Protein AF-A0A8J4A0F1-F1 (afdb_monomer)

InterPro domains:
  IPR011712 Signal transduction histidine kinase, subgroup 3, dimerisation and phosphoacceptor domain [PF07730] (2-65)
  IPR050482 Sensor Histidine Kinase Two-Component System [PTHR24421] (2-70)

Radius of gyration: 29.58 Å; Cα contacts (8 Å, |Δi|>4): 32; chains: 1; bounding box: 78×31×71 Å

pLDDT: mean 77.5, std 20.28, range [44.38, 98.81]

Structure (mmCIF, N/CA/C/O backbone):
data_AF-A0A8J4A0F1-F1
#
_entry.id   AF-A0A8J4A0F1-F1
#
loop_
_atom_site.group_PDB
_atom_site.id
_atom_site.type_symbol
_atom_site.label_atom_id
_atom_site.label_alt_id
_atom_site.label_comp_id
_atom_site.label_asym_id
_atom_site.label_entity_id
_atom_site.label_seq_id
_atom_site.pdbx_PDB_ins_code
_atom_site.Cartn_x
_atom_site.Cartn_y
_atom_site.Cartn_z
_atom_site.occupancy
_atom_site.B_iso_or_equiv
_atom_site.auth_seq_id
_atom_site.auth_comp_id
_atom_site.auth_asym_id
_atom_site.auth_atom_id
_atom_site.pdbx_PDB_model_num
ATOM 1 N N . MET A 1 1 ? 24.564 -11.610 -16.001 1.00 44.38 1 MET A N 1
ATOM 2 C CA . MET A 1 1 ? 23.197 -11.552 -15.432 1.00 44.38 1 MET A CA 1
ATOM 3 C C . MET A 1 1 ? 23.028 -10.237 -14.675 1.00 44.38 1 MET A C 1
ATOM 5 O O . MET A 1 1 ? 23.383 -10.189 -13.507 1.00 44.38 1 MET A O 1
ATOM 9 N N . ARG A 1 2 ? 22.594 -9.149 -15.331 1.00 53.84 2 ARG A N 1
ATOM 10 C CA . ARG A 1 2 ? 22.452 -7.829 -14.669 1.00 53.84 2 ARG A CA 1
ATOM 11 C C . ARG A 1 2 ? 21.124 -7.110 -14.955 1.00 53.84 2 ARG A C 1
ATOM 13 O O . ARG A 1 2 ? 20.756 -6.244 -14.187 1.00 53.84 2 ARG A O 1
ATOM 20 N N . ILE A 1 3 ? 20.372 -7.523 -15.979 1.00 52.44 3 ILE A N 1
ATOM 21 C CA . ILE A 1 3 ? 19.152 -6.819 -16.425 1.00 52.44 3 ILE A CA 1
ATOM 22 C C . ILE A 1 3 ? 17.879 -7.309 -15.702 1.00 52.44 3 ILE A C 1
ATOM 24 O O . ILE A 1 3 ? 16.931 -6.555 -15.552 1.00 52.44 3 ILE A O 1
ATOM 28 N N . ALA A 1 4 ? 17.851 -8.545 -15.190 1.00 54.94 4 ALA A N 1
ATOM 29 C CA . ALA A 1 4 ? 16.645 -9.117 -14.573 1.00 54.94 4 ALA A CA 1
ATOM 30 C C . ALA A 1 4 ? 16.486 -8.854 -13.059 1.00 54.94 4 ALA A C 1
ATOM 32 O O . ALA A 1 4 ? 15.441 -9.186 -12.511 1.00 54.94 4 ALA A O 1
ATOM 33 N N . ARG A 1 5 ? 17.499 -8.307 -12.365 1.00 65.88 5 ARG A N 1
ATOM 34 C CA . ARG A 1 5 ? 17.472 -8.159 -10.894 1.00 65.88 5 ARG A CA 1
ATOM 35 C C . ARG A 1 5 ? 16.814 -6.857 -10.446 1.00 65.88 5 ARG A C 1
ATOM 37 O O . ARG A 1 5 ? 15.885 -6.897 -9.661 1.00 65.88 5 ARG A O 1
ATOM 44 N N . GLU A 1 6 ? 17.178 -5.752 -11.081 1.00 70.12 6 GLU A N 1
ATOM 45 C CA . GLU A 1 6 ? 16.605 -4.425 -10.835 1.00 70.12 6 GLU A CA 1
ATOM 46 C C . GLU A 1 6 ? 15.066 -4.360 -10.967 1.00 70.12 6 GLU A C 1
ATOM 48 O O . GLU A 1 6 ? 14.417 -3.866 -10.045 1.00 70.12 6 GLU A O 1
ATOM 53 N N . PRO A 1 7 ? 14.435 -4.935 -12.018 1.00 71.00 7 PRO A N 1
ATOM 54 C CA . PRO A 1 7 ? 12.974 -4.968 -12.100 1.00 71.00 7 PRO A CA 1
ATOM 55 C C . PRO A 1 7 ? 12.332 -5.937 -11.097 1.00 71.00 7 PRO A C 1
ATOM 57 O O . PRO A 1 7 ? 11.207 -5.720 -10.656 1.00 71.00 7 PRO A O 1
ATOM 60 N N . HIS A 1 8 ? 13.018 -7.017 -10.719 1.00 79.56 8 HIS A N 1
ATOM 61 C CA . HIS A 1 8 ? 12.488 -7.947 -9.723 1.00 79.56 8 HIS A CA 1
ATOM 62 C C . HIS A 1 8 ? 12.557 -7.352 -8.312 1.00 79.56 8 HIS A C 1
ATOM 64 O O . HIS A 1 8 ? 11.658 -7.585 -7.508 1.00 79.56 8 HIS A O 1
ATOM 70 N N . ASP A 1 9 ? 13.586 -6.553 -8.029 1.00 88.12 9 ASP A N 1
ATOM 71 C CA . ASP A 1 9 ? 13.797 -5.916 -6.733 1.00 88.12 9 ASP A CA 1
ATOM 72 C C . ASP A 1 9 ? 12.696 -4.881 -6.439 1.00 88.12 9 ASP A C 1
ATOM 74 O O . ASP A 1 9 ? 12.153 -4.871 -5.332 1.00 88.12 9 AS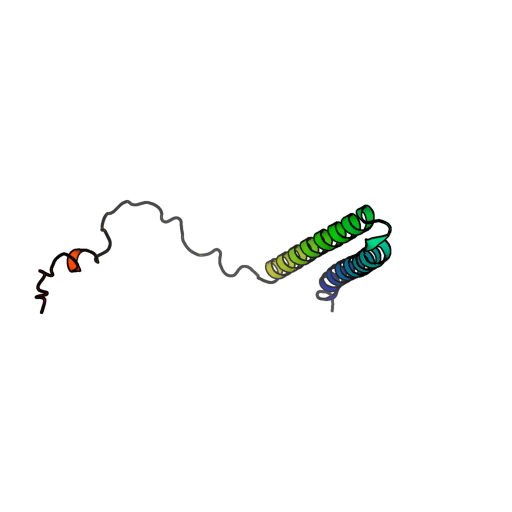P A O 1
ATOM 78 N N . VAL A 1 10 ? 12.281 -4.079 -7.433 1.00 86.56 10 VAL A N 1
ATOM 79 C CA . VAL A 1 10 ? 11.173 -3.115 -7.262 1.00 86.56 10 VAL A CA 1
ATOM 80 C C . VAL A 1 10 ? 9.821 -3.811 -7.0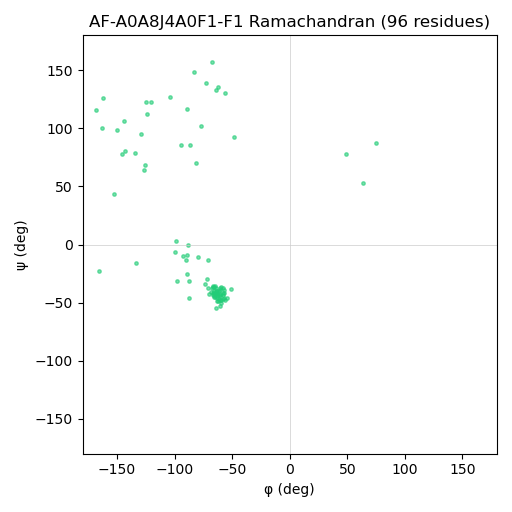80 1.00 86.56 10 VAL A C 1
ATOM 82 O O . VAL A 1 10 ? 9.045 -3.446 -6.198 1.00 86.56 10 VAL A O 1
ATOM 85 N N . VAL A 1 11 ? 9.553 -4.886 -7.828 1.00 89.31 11 VAL A N 1
ATOM 86 C CA . VAL A 1 11 ? 8.317 -5.665 -7.656 1.00 89.31 11 VAL A CA 1
ATOM 87 C C . VAL A 1 11 ? 8.291 -6.350 -6.288 1.00 89.31 11 VAL A C 1
ATOM 89 O O . VAL A 1 11 ? 7.281 -6.287 -5.587 1.00 89.31 11 VAL A O 1
ATOM 92 N N . ALA A 1 12 ? 9.397 -6.972 -5.872 1.00 92.06 12 ALA A N 1
ATOM 93 C CA . ALA A 1 12 ? 9.510 -7.609 -4.563 1.00 92.06 12 ALA A CA 1
ATOM 94 C C . ALA A 1 12 ? 9.323 -6.599 -3.421 1.00 92.06 12 ALA A C 1
ATOM 96 O O . ALA 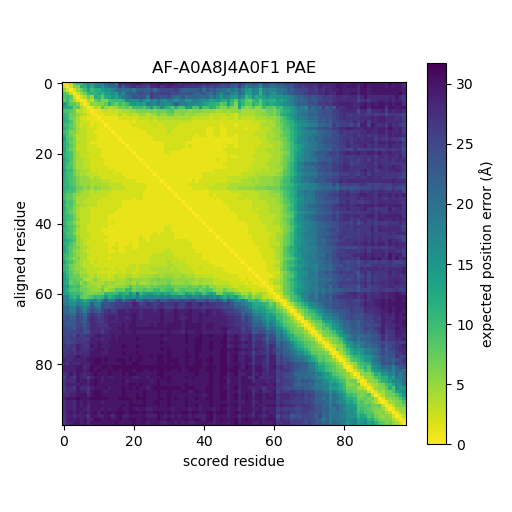A 1 12 ? 8.686 -6.916 -2.413 1.00 92.06 12 ALA A O 1
ATOM 97 N N . HIS A 1 13 ? 9.825 -5.375 -3.596 1.00 93.75 13 HIS A N 1
ATOM 98 C CA . HIS A 1 13 ? 9.614 -4.285 -2.654 1.00 93.75 13 HIS A CA 1
ATOM 99 C C . HIS A 1 13 ? 8.125 -3.950 -2.492 1.00 93.75 13 HIS A C 1
ATOM 101 O O . HIS A 1 13 ? 7.609 -4.009 -1.373 1.00 93.75 13 HIS A O 1
ATOM 107 N N . HIS A 1 14 ? 7.413 -3.697 -3.597 1.00 95.50 14 HIS A N 1
ATOM 108 C CA . HIS A 1 14 ? 5.971 -3.418 -3.573 1.00 95.50 14 HIS A CA 1
ATOM 109 C C . HIS A 1 14 ? 5.172 -4.565 -2.946 1.00 95.50 14 HIS A C 1
ATOM 111 O O . HIS A 1 14 ? 4.290 -4.330 -2.120 1.00 95.50 14 HIS A O 1
ATOM 117 N N . MET A 1 15 ? 5.513 -5.819 -3.265 1.00 96.38 15 MET A N 1
ATOM 118 C CA . MET A 1 15 ? 4.852 -6.992 -2.678 1.00 96.38 15 MET A CA 1
ATOM 119 C C . MET A 1 15 ? 5.071 -7.097 -1.164 1.00 96.38 15 MET A C 1
ATOM 121 O O . MET A 1 15 ? 4.151 -7.473 -0.434 1.00 96.38 15 MET A O 1
ATOM 125 N N . SER A 1 16 ? 6.261 -6.739 -0.676 1.00 97.62 16 SER A N 1
ATOM 126 C CA . SER A 1 16 ? 6.555 -6.696 0.760 1.00 97.62 16 SER 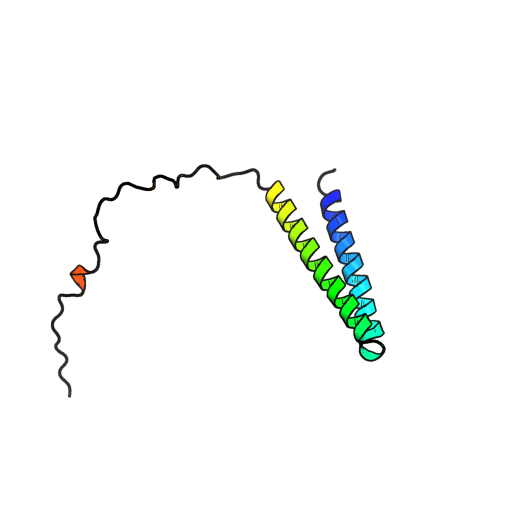A CA 1
ATOM 127 C C . SER A 1 16 ? 5.685 -5.659 1.474 1.00 97.62 16 SER A C 1
ATOM 129 O O . SER A 1 16 ? 5.022 -5.985 2.462 1.00 97.62 16 SER A O 1
ATOM 131 N N . VAL A 1 17 ? 5.606 -4.436 0.931 1.00 97.94 17 VAL A N 1
ATOM 132 C CA . VAL A 1 17 ? 4.758 -3.362 1.478 1.00 97.94 17 VAL A CA 1
ATOM 133 C C . VAL A 1 17 ? 3.289 -3.782 1.488 1.00 97.94 17 VAL A C 1
ATOM 135 O O . VAL A 1 17 ? 2.633 -3.669 2.523 1.00 97.94 17 VAL A O 1
ATOM 138 N N . ILE A 1 18 ? 2.786 -4.332 0.379 1.00 98.50 18 ILE A N 1
ATOM 139 C CA . ILE A 1 18 ? 1.400 -4.807 0.271 1.00 98.50 18 ILE A CA 1
ATOM 140 C C . ILE A 1 18 ? 1.099 -5.874 1.326 1.00 98.50 18 ILE A C 1
ATOM 142 O O . ILE A 1 18 ? 0.086 -5.777 2.013 1.00 98.50 18 ILE A O 1
ATOM 146 N N . SER A 1 19 ? 1.981 -6.864 1.493 1.00 98.50 19 SER A N 1
ATOM 147 C CA . SER A 1 19 ? 1.793 -7.939 2.472 1.00 98.50 19 SER A CA 1
ATOM 148 C C . SER A 1 19 ? 1.753 -7.405 3.906 1.00 98.50 19 SER A C 1
ATOM 150 O O . SER A 1 19 ? 0.833 -7.717 4.664 1.00 98.50 19 SER A O 1
ATOM 152 N N . VAL A 1 20 ? 2.708 -6.551 4.286 1.00 98.56 20 VAL A N 1
ATOM 153 C CA . VAL A 1 20 ? 2.762 -5.969 5.636 1.00 98.56 20 VAL A CA 1
ATOM 154 C C . VAL A 1 20 ? 1.519 -5.127 5.924 1.00 98.56 20 VAL A C 1
ATOM 156 O O . VAL A 1 20 ? 0.899 -5.290 6.975 1.00 98.56 20 VAL A O 1
ATOM 159 N N . GLN A 1 21 ? 1.120 -4.265 4.988 1.00 98.62 21 GLN A N 1
ATOM 160 C CA . GLN A 1 21 ? -0.023 -3.371 5.174 1.00 98.62 21 GLN A CA 1
ATOM 161 C C . GLN A 1 21 ? -1.359 -4.120 5.159 1.00 98.62 21 GLN A C 1
ATOM 163 O O . GLN A 1 21 ? -2.233 -3.817 5.966 1.00 98.62 21 GLN A O 1
ATOM 168 N N . ALA A 1 22 ? -1.516 -5.145 4.317 1.00 98.75 22 ALA A N 1
ATOM 169 C CA . ALA A 1 22 ? -2.710 -5.988 4.323 1.00 98.75 22 ALA A CA 1
ATOM 170 C C . ALA A 1 22 ? -2.868 -6.741 5.655 1.00 98.75 22 ALA A C 1
ATOM 172 O O . ALA A 1 22 ? -3.962 -6.770 6.221 1.00 98.75 22 ALA A O 1
ATOM 173 N N . ASN A 1 23 ? -1.770 -7.284 6.194 1.00 98.62 23 ASN A N 1
ATOM 174 C CA . ASN A 1 23 ? -1.774 -7.939 7.503 1.00 98.62 23 ASN A CA 1
ATOM 175 C C . ASN A 1 23 ? -2.105 -6.953 8.632 1.00 98.62 23 ASN A C 1
ATOM 177 O O . ASN A 1 23 ? -2.902 -7.281 9.510 1.00 98.62 23 ASN A O 1
ATOM 181 N N . LEU A 1 24 ? -1.547 -5.737 8.593 1.00 98.56 24 LEU A N 1
ATOM 182 C CA . LEU A 1 24 ? -1.899 -4.675 9.538 1.00 98.56 24 LEU A CA 1
ATOM 183 C C . LEU A 1 24 ? -3.393 -4.340 9.460 1.00 98.56 24 LEU A C 1
ATOM 185 O O . LEU A 1 24 ? -4.069 -4.348 10.486 1.00 98.56 24 LEU A O 1
ATOM 189 N N . ALA A 1 25 ? -3.917 -4.100 8.256 1.00 98.62 25 ALA A N 1
ATOM 190 C CA . ALA A 1 25 ? -5.324 -3.778 8.044 1.00 98.62 25 ALA A CA 1
ATOM 191 C C . ALA A 1 25 ? -6.248 -4.871 8.590 1.00 98.62 25 ALA A C 1
ATOM 193 O O . ALA A 1 25 ? -7.242 -4.557 9.239 1.00 98.62 25 ALA A O 1
ATOM 194 N N . GLN A 1 26 ? -5.901 -6.144 8.372 1.00 98.56 26 GLN A N 1
ATOM 195 C CA . GLN A 1 26 ? -6.644 -7.281 8.908 1.00 98.56 26 GLN A CA 1
ATOM 196 C C . GLN A 1 26 ? -6.574 -7.343 10.439 1.00 98.56 26 GLN A C 1
ATOM 198 O O . GLN A 1 26 ? -7.592 -7.597 11.082 1.00 98.56 26 GLN A O 1
ATOM 203 N N . TYR A 1 27 ? -5.399 -7.092 11.022 1.00 98.56 27 TYR A N 1
ATOM 204 C CA . TYR A 1 27 ? -5.190 -7.120 12.470 1.00 98.56 27 TYR A CA 1
ATOM 205 C C . TYR A 1 27 ? -6.011 -6.050 13.198 1.00 98.56 27 TYR A C 1
ATOM 207 O O . TYR A 1 27 ? -6.606 -6.337 14.234 1.00 98.56 27 TYR A O 1
ATOM 215 N N . VAL A 1 28 ? -6.085 -4.835 12.645 1.00 98.56 28 VAL A N 1
ATOM 216 C CA . VAL A 1 28 ? -6.781 -3.708 13.288 1.00 98.56 28 VAL A CA 1
ATOM 217 C C . VAL A 1 28 ? -8.200 -3.460 12.771 1.00 98.56 28 VAL A C 1
ATOM 219 O O . VAL A 1 28 ? -8.845 -2.513 13.214 1.00 98.56 28 VAL A O 1
ATOM 222 N N . PHE A 1 29 ? -8.711 -4.295 11.861 1.00 98.38 29 PHE A N 1
ATOM 223 C CA . PHE A 1 29 ? -9.943 -4.032 11.104 1.00 98.38 29 PHE A CA 1
ATOM 224 C C . PHE A 1 29 ? -11.149 -3.634 11.972 1.00 98.38 29 PHE A C 1
ATOM 226 O O . PHE A 1 29 ? -11.937 -2.770 11.589 1.00 98.38 29 PHE A O 1
ATOM 233 N N . THR A 1 30 ? -11.298 -4.257 13.143 1.00 98.25 30 THR A N 1
ATOM 234 C CA . THR A 1 30 ? -12.412 -4.009 14.071 1.00 98.25 30 THR A CA 1
ATOM 235 C C . THR A 1 30 ? -12.060 -3.044 15.199 1.00 98.25 30 THR A C 1
ATOM 237 O O . THR A 1 30 ? -12.936 -2.329 15.679 1.00 98.25 30 THR A O 1
ATOM 240 N N . THR A 1 31 ? -10.799 -3.023 15.637 1.00 98.62 31 THR 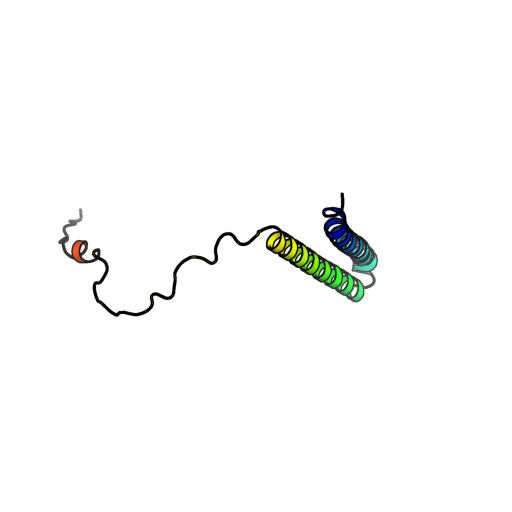A N 1
ATOM 241 C CA . THR A 1 31 ? -10.348 -2.254 16.806 1.00 98.62 31 THR A CA 1
ATOM 242 C C . THR A 1 31 ? -9.954 -0.823 16.461 1.00 98.62 31 THR A C 1
ATOM 244 O O . THR A 1 31 ? -10.116 0.064 17.292 1.00 98.62 31 THR A O 1
ATOM 247 N N . ASP A 1 32 ? -9.447 -0.596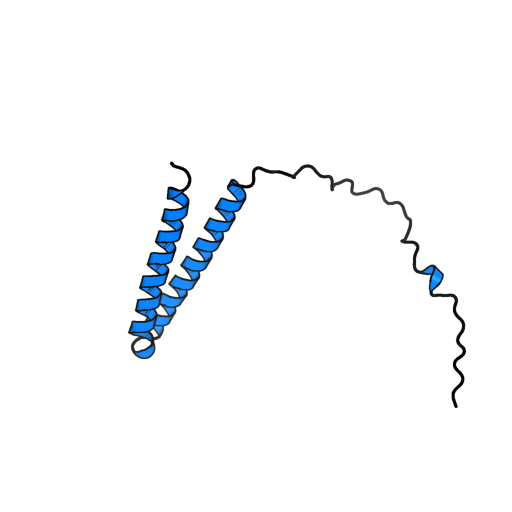 15.248 1.00 98.62 32 ASP A N 1
ATOM 248 C CA . ASP A 1 32 ? -9.058 0.719 14.735 1.00 98.62 32 ASP A CA 1
ATOM 249 C C . ASP A 1 32 ? -9.327 0.815 13.214 1.00 98.62 32 ASP A C 1
ATOM 251 O O . ASP A 1 32 ? -8.417 0.691 12.383 1.00 98.62 32 ASP A O 1
ATOM 255 N N . PRO A 1 33 ? -10.602 1.023 12.820 1.00 98.50 33 PRO A N 1
ATOM 256 C CA . PRO A 1 33 ? -10.994 1.133 11.416 1.00 98.50 33 PRO A CA 1
ATOM 257 C C . PRO A 1 33 ? -10.316 2.275 10.633 1.00 98.50 33 PRO A C 1
ATOM 259 O O . PRO A 1 33 ? -10.028 2.074 9.449 1.00 98.50 33 PRO A O 1
ATOM 262 N N . PRO A 1 34 ? -10.049 3.465 11.217 1.00 98.62 34 PRO A N 1
ATOM 263 C CA . PRO A 1 34 ? -9.252 4.496 10.553 1.00 98.62 34 PRO A CA 1
ATOM 264 C C . PRO A 1 34 ? -7.866 4.002 10.124 1.00 98.62 34 PRO A C 1
ATOM 266 O O . PRO A 1 34 ? -7.497 4.176 8.961 1.00 98.62 34 PRO A O 1
ATOM 269 N N . THR A 1 35 ? -7.133 3.329 11.017 1.00 98.50 35 THR A N 1
ATOM 270 C CA . THR A 1 35 ? -5.817 2.760 10.685 1.00 98.50 35 THR A CA 1
ATOM 271 C C . THR A 1 35 ? -5.932 1.647 9.647 1.00 98.50 35 THR A C 1
ATOM 273 O O . THR A 1 35 ? -5.135 1.603 8.710 1.00 98.50 35 THR A O 1
ATOM 276 N N . ALA A 1 36 ? -6.958 0.792 9.738 1.00 98.75 36 ALA A N 1
ATOM 277 C CA . ALA A 1 36 ? -7.209 -0.235 8.727 1.00 98.75 36 ALA A CA 1
ATOM 278 C C . ALA A 1 36 ? -7.412 0.370 7.328 1.00 98.75 36 ALA A C 1
ATOM 280 O O . ALA A 1 36 ? -6.851 -0.120 6.348 1.00 98.75 36 ALA A O 1
ATOM 281 N N . ARG A 1 37 ? -8.179 1.464 7.231 1.00 98.75 37 ARG A N 1
ATOM 282 C CA . ARG A 1 37 ? -8.402 2.175 5.966 1.00 98.75 37 ARG A CA 1
ATOM 283 C C . ARG A 1 37 ? -7.108 2.783 5.428 1.00 98.75 37 ARG A C 1
ATOM 285 O O . ARG A 1 37 ? -6.808 2.568 4.261 1.00 98.75 37 ARG A O 1
ATOM 292 N N . ALA A 1 38 ? -6.312 3.440 6.271 1.00 98.75 38 ALA A N 1
ATOM 293 C CA . ALA A 1 38 ? -5.026 4.003 5.855 1.00 98.75 38 ALA A CA 1
ATOM 294 C C . ALA A 1 38 ? -4.044 2.926 5.345 1.00 98.75 38 ALA A C 1
ATOM 296 O O . ALA A 1 38 ? -3.347 3.124 4.345 1.00 98.75 38 ALA A O 1
ATOM 297 N N . ALA A 1 39 ? -4.016 1.757 5.990 1.00 98.69 39 ALA A N 1
ATOM 298 C CA . ALA A 1 39 ? -3.217 0.623 5.534 1.00 98.69 39 ALA A CA 1
ATOM 299 C C . ALA A 1 39 ? -3.693 0.107 4.161 1.00 98.69 39 ALA A C 1
ATOM 301 O O . ALA A 1 39 ? -2.876 -0.129 3.271 1.00 98.69 39 ALA A O 1
ATOM 302 N N . LEU A 1 40 ? -5.008 0.007 3.935 1.00 98.75 40 LEU A N 1
ATOM 303 C CA . LEU A 1 40 ? -5.569 -0.369 2.629 1.00 98.75 40 LEU A CA 1
ATOM 304 C C . LEU A 1 40 ? -5.317 0.688 1.541 1.00 98.75 40 LEU A C 1
ATOM 306 O O . LEU A 1 40 ? -5.037 0.325 0.398 1.00 98.75 40 LEU A O 1
ATOM 310 N N . ASP A 1 41 ? -5.352 1.977 1.879 1.00 98.81 41 ASP A N 1
ATOM 311 C CA . ASP A 1 41 ? -4.986 3.056 0.953 1.00 98.81 41 ASP A CA 1
ATOM 312 C C . ASP A 1 41 ? -3.519 2.926 0.517 1.00 98.81 41 ASP A C 1
ATOM 314 O O . ASP A 1 41 ? -3.200 3.071 -0.667 1.00 98.81 41 ASP A O 1
ATOM 318 N N . THR A 1 42 ? -2.640 2.556 1.454 1.00 98.56 42 THR A N 1
ATOM 319 C CA . THR A 1 42 ? -1.226 2.265 1.176 1.00 98.56 42 THR A CA 1
ATOM 320 C C . THR A 1 42 ? -1.070 1.064 0.240 1.00 98.56 42 THR A C 1
ATOM 322 O O . THR A 1 42 ? -0.314 1.137 -0.729 1.00 98.56 42 THR A O 1
ATOM 325 N N . VAL A 1 43 ? -1.823 -0.021 0.464 1.00 98.56 43 VAL A N 1
ATOM 326 C CA . VAL A 1 43 ? -1.858 -1.184 -0.447 1.00 98.56 43 VAL A CA 1
ATOM 327 C C . VAL A 1 43 ? -2.270 -0.759 -1.858 1.00 98.56 43 VAL A C 1
ATOM 329 O O . VAL A 1 43 ? -1.633 -1.151 -2.838 1.00 98.56 43 VAL A O 1
ATOM 332 N N . ALA A 1 44 ? -3.317 0.060 -1.978 1.00 98.62 44 ALA A N 1
ATOM 333 C CA . ALA A 1 44 ? -3.812 0.521 -3.270 1.00 98.62 44 ALA A CA 1
ATOM 334 C C . ALA A 1 44 ? -2.799 1.423 -3.997 1.00 98.62 44 ALA A C 1
ATOM 336 O O . ALA A 1 44 ? -2.690 1.348 -5.221 1.00 98.62 44 ALA A O 1
ATOM 337 N N . ALA A 1 45 ? -2.064 2.266 -3.265 1.00 98.44 45 ALA A N 1
ATOM 338 C CA . ALA A 1 45 ? -0.995 3.093 -3.821 1.00 98.44 45 ALA A CA 1
ATOM 339 C C . ALA A 1 45 ? 0.159 2.237 -4.362 1.00 98.44 45 ALA A C 1
ATOM 341 O O . ALA A 1 45 ? 0.444 2.312 -5.557 1.00 98.44 45 ALA A O 1
ATOM 342 N N . ALA A 1 46 ? 0.716 1.344 -3.538 1.00 97.38 46 ALA A N 1
ATOM 343 C CA . ALA A 1 46 ? 1.798 0.443 -3.942 1.00 97.38 46 ALA A CA 1
ATOM 344 C C . ALA A 1 46 ? 1.403 -0.441 -5.141 1.00 97.38 46 ALA A C 1
ATOM 346 O O . ALA A 1 46 ? 2.195 -0.671 -6.052 1.00 97.38 46 ALA A O 1
ATOM 347 N N . GLY A 1 47 ? 0.146 -0.898 -5.196 1.00 97.19 47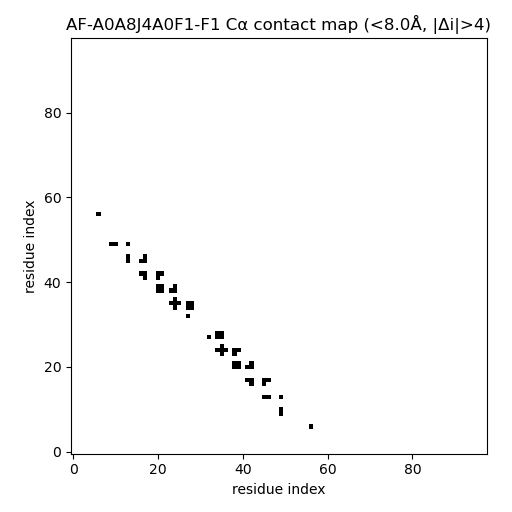 GLY A N 1
ATOM 348 C CA . GLY A 1 47 ? -0.369 -1.657 -6.337 1.00 97.19 47 GLY A CA 1
ATOM 349 C C . GLY A 1 47 ? -0.389 -0.859 -7.647 1.00 97.19 47 GLY A C 1
ATOM 350 O O . GLY A 1 47 ? -0.055 -1.406 -8.698 1.00 97.19 47 GLY A O 1
ATOM 351 N N . ARG A 1 48 ? -0.753 0.431 -7.602 1.00 97.75 48 ARG A N 1
ATOM 352 C CA . ARG A 1 48 ? -0.727 1.310 -8.786 1.00 97.75 48 ARG A CA 1
ATOM 353 C C . ARG A 1 48 ? 0.700 1.619 -9.229 1.00 97.75 48 ARG A C 1
ATOM 355 O O . ARG A 1 48 ? 0.968 1.562 -10.425 1.00 97.75 48 ARG A O 1
ATOM 362 N N . GLU A 1 49 ? 1.596 1.892 -8.287 1.00 95.81 49 GLU A N 1
ATOM 363 C CA . GLU A 1 49 ? 3.016 2.136 -8.569 1.00 95.81 49 GLU A CA 1
ATOM 364 C C . GLU A 1 49 ? 3.658 0.913 -9.236 1.00 95.81 49 GLU A C 1
ATOM 366 O O . GLU A 1 49 ? 4.218 1.027 -10.323 1.00 95.81 49 GLU A O 1
ATOM 371 N N . ALA A 1 50 ? 3.441 -0.289 -8.690 1.00 94.06 50 ALA A N 1
ATOM 372 C CA . ALA A 1 50 ? 3.925 -1.527 -9.297 1.00 94.06 50 ALA A CA 1
ATOM 373 C C . ALA A 1 50 ? 3.411 -1.729 -10.738 1.00 94.06 50 ALA A C 1
ATOM 375 O O . ALA A 1 50 ? 4.152 -2.181 -11.611 1.00 94.06 50 ALA A O 1
ATOM 376 N N . GLN A 1 51 ? 2.148 -1.386 -11.021 1.00 95.56 51 GLN A N 1
ATOM 377 C CA . GLN A 1 51 ? 1.595 -1.461 -12.380 1.00 95.56 51 GLN A CA 1
ATOM 378 C C . GLN A 1 51 ? 2.228 -0.441 -13.334 1.00 95.56 51 GLN A C 1
ATOM 380 O O . GLN A 1 51 ? 2.415 -0.754 -14.512 1.00 95.56 51 GLN A O 1
ATOM 385 N N . GLN A 1 52 ? 2.530 0.766 -12.854 1.00 94.19 52 GLN A N 1
ATOM 386 C CA . GLN A 1 52 ? 3.209 1.800 -13.637 1.00 94.19 52 GLN A CA 1
ATOM 387 C C . GLN A 1 52 ? 4.646 1.386 -13.962 1.00 94.19 52 GLN A C 1
ATOM 389 O O . GLN A 1 52 ? 5.059 1.493 -15.117 1.00 94.19 52 GLN A O 1
ATOM 394 N N . ASP A 1 53 ? 5.364 0.825 -12.989 1.00 91.00 53 ASP A N 1
ATOM 395 C CA . ASP A 1 53 ? 6.726 0.324 -13.176 1.00 91.00 53 ASP A CA 1
ATOM 396 C C . ASP A 1 53 ? 6.763 -0.795 -14.227 1.00 91.00 53 ASP A C 1
ATOM 398 O O . ASP A 1 53 ? 7.581 -0.767 -15.149 1.00 91.00 53 ASP A O 1
ATOM 402 N N . LEU A 1 54 ? 5.820 -1.742 -14.168 1.00 90.25 54 LEU A N 1
ATOM 403 C CA . LEU A 1 54 ? 5.699 -2.804 -15.173 1.00 90.25 54 LEU A CA 1
ATOM 404 C C . LEU A 1 54 ? 5.441 -2.247 -16.584 1.00 90.25 54 LEU A C 1
ATOM 406 O O . LEU A 1 54 ? 6.070 -2.696 -17.543 1.00 90.25 54 LEU A O 1
ATOM 410 N N . GLN A 1 55 ? 4.557 -1.255 -16.730 1.00 90.12 55 GLN A N 1
ATOM 411 C CA . GLN A 1 55 ? 4.293 -0.604 -18.023 1.00 90.12 55 GLN A CA 1
ATOM 412 C C . GLN A 1 55 ? 5.522 0.141 -18.558 1.00 90.12 55 GLN A C 1
ATOM 414 O O . GLN A 1 55 ? 5.816 0.079 -19.756 1.00 90.12 55 GLN A O 1
ATOM 419 N N . HIS A 1 56 ? 6.266 0.811 -17.677 1.00 87.31 56 HIS A N 1
ATOM 420 C CA . HIS A 1 56 ? 7.499 1.502 -18.036 1.00 87.31 56 HIS A CA 1
ATOM 421 C C . HIS A 1 56 ? 8.555 0.513 -18.544 1.00 87.31 56 HIS A C 1
ATOM 423 O O . HIS A 1 56 ? 9.141 0.719 -19.607 1.00 87.31 56 HIS A O 1
ATOM 429 N N . LEU A 1 57 ? 8.746 -0.606 -17.841 1.00 86.62 57 LEU A N 1
ATOM 430 C CA . LEU A 1 57 ? 9.674 -1.663 -18.250 1.00 86.62 57 LEU A CA 1
ATOM 431 C C . LEU A 1 57 ? 9.304 -2.256 -19.617 1.00 86.62 57 LEU A C 1
ATOM 433 O O . LEU A 1 57 ? 10.180 -2.441 -20.460 1.00 86.62 57 LEU A O 1
ATOM 437 N N . LEU A 1 58 ? 8.015 -2.508 -19.872 1.00 86.88 58 LEU A N 1
ATOM 438 C CA . LEU A 1 58 ? 7.544 -2.992 -21.176 1.00 86.88 58 LEU A CA 1
ATOM 439 C C . LEU A 1 58 ? 7.767 -1.968 -22.296 1.00 86.88 58 LEU A C 1
ATOM 441 O O . LEU A 1 58 ? 8.099 -2.355 -23.415 1.00 86.88 58 LEU A O 1
ATOM 445 N N . THR A 1 59 ? 7.633 -0.676 -21.995 1.00 85.75 59 THR A N 1
ATOM 446 C CA . THR A 1 59 ? 7.907 0.408 -22.951 1.00 85.75 59 THR A CA 1
ATOM 447 C C . THR A 1 59 ? 9.389 0.456 -23.320 1.00 85.75 59 THR A C 1
ATOM 449 O O . TH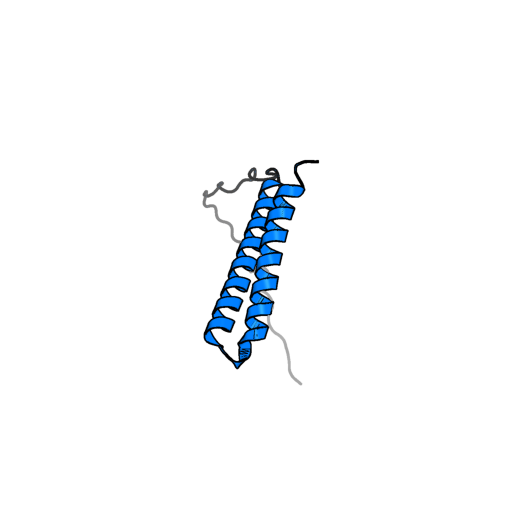R A 1 59 ? 9.721 0.540 -24.496 1.00 85.75 59 THR A O 1
ATOM 452 N N . VAL A 1 60 ? 10.288 0.325 -22.339 1.00 84.31 60 VAL A N 1
ATOM 453 C CA . VAL A 1 60 ? 11.746 0.302 -22.568 1.00 84.31 60 VAL A CA 1
ATOM 454 C C . VAL A 1 60 ? 12.185 -0.943 -23.349 1.00 84.31 60 VAL A C 1
ATOM 456 O O . VAL A 1 60 ? 13.094 -0.871 -24.174 1.00 84.31 60 VAL A O 1
ATOM 459 N N . LEU A 1 61 ? 11.536 -2.089 -23.117 1.00 80.31 61 LEU A N 1
ATOM 460 C CA . LEU A 1 61 ? 11.828 -3.344 -23.817 1.00 80.31 61 LEU A CA 1
ATOM 461 C C . LEU A 1 61 ? 11.211 -3.440 -25.217 1.00 80.31 61 LEU A C 1
ATOM 463 O O . LEU A 1 61 ? 11.572 -4.354 -25.959 1.00 80.31 61 LEU A O 1
ATOM 467 N N . ARG A 1 62 ? 10.307 -2.528 -25.593 1.00 74.56 62 ARG A N 1
ATOM 468 C CA . ARG A 1 62 ? 9.800 -2.392 -26.960 1.00 74.56 62 ARG A CA 1
ATOM 469 C C . ARG A 1 62 ? 10.646 -1.329 -27.674 1.00 74.56 62 ARG A C 1
ATOM 471 O O . ARG A 1 62 ? 10.247 -0.166 -27.680 1.00 74.56 62 ARG A O 1
ATOM 478 N N . PRO A 1 63 ? 11.808 -1.671 -28.273 1.00 54.91 63 PRO A N 1
ATOM 479 C CA . PRO A 1 63 ? 12.483 -0.734 -29.160 1.00 54.91 63 PRO A CA 1
ATOM 480 C C . PRO A 1 63 ? 11.484 -0.352 -30.252 1.00 54.91 63 PRO A C 1
ATOM 482 O O . PRO A 1 63 ? 10.814 -1.227 -30.802 1.00 54.91 63 PRO A O 1
ATOM 485 N N . SER A 1 64 ? 11.334 0.947 -30.490 1.00 54.56 64 SER A N 1
ATOM 486 C CA . SER A 1 64 ? 10.334 1.552 -31.365 1.00 54.56 64 SER A CA 1
ATOM 487 C C . SER A 1 64 ? 10.273 0.876 -32.740 1.00 54.56 64 SER A C 1
ATOM 489 O O . SER A 1 64 ? 10.987 1.251 -33.663 1.00 54.56 64 SER A O 1
ATOM 491 N N . HIS A 1 65 ? 9.399 -0.114 -32.892 1.00 56.59 65 HIS A N 1
ATOM 492 C CA . HIS A 1 65 ? 8.802 -0.437 -34.177 1.00 56.59 65 HIS A CA 1
ATOM 493 C C . HIS A 1 65 ? 7.533 0.418 -34.262 1.00 56.59 65 HIS A C 1
ATOM 495 O O . HIS A 1 65 ? 6.647 0.266 -33.420 1.00 56.59 65 HIS A O 1
ATOM 501 N N . GLU A 1 66 ? 7.513 1.321 -35.246 1.00 55.62 66 GLU A N 1
ATOM 502 C CA . GLU A 1 66 ? 6.463 2.300 -35.582 1.00 55.62 66 GLU A CA 1
ATOM 503 C C . GLU A 1 66 ? 6.312 3.538 -34.677 1.00 55.62 66 GLU A C 1
ATOM 505 O O . GLU A 1 66 ? 5.442 3.613 -33.817 1.00 55.62 66 GLU A O 1
ATOM 510 N N . THR A 1 67 ? 7.080 4.581 -35.014 1.00 50.84 67 THR A N 1
ATOM 511 C CA . THR A 1 67 ? 6.467 5.853 -35.454 1.00 50.84 67 THR A CA 1
ATOM 512 C C . THR A 1 67 ? 7.079 6.221 -36.806 1.00 50.84 67 THR A C 1
ATOM 514 O O . THR A 1 67 ? 7.828 7.180 -36.967 1.00 50.84 67 THR A O 1
ATOM 517 N N . THR A 1 68 ? 6.822 5.371 -37.790 1.00 51.97 68 THR A N 1
ATOM 518 C CA . THR A 1 68 ? 6.901 5.725 -39.205 1.00 51.97 68 THR A CA 1
ATOM 519 C C . THR A 1 68 ? 5.635 5.156 -39.815 1.00 51.97 68 THR A C 1
ATOM 521 O O . THR A 1 68 ? 5.670 4.050 -40.327 1.00 51.97 68 THR A O 1
ATOM 524 N N . ASP A 1 69 ? 4.517 5.861 -39.624 1.00 49.09 69 ASP A N 1
ATOM 525 C CA . ASP A 1 69 ? 3.443 5.909 -40.620 1.00 49.09 69 ASP A CA 1
ATOM 526 C C . ASP A 1 69 ? 2.504 7.103 -40.344 1.00 49.09 69 ASP A C 1
ATOM 528 O O . ASP A 1 69 ? 1.707 7.121 -39.405 1.00 49.09 69 ASP A O 1
ATOM 532 N N . ASP A 1 70 ? 2.725 8.169 -41.111 1.00 51.72 70 ASP A N 1
ATOM 533 C CA . ASP A 1 70 ? 1.780 8.558 -42.163 1.00 51.72 70 ASP A CA 1
ATOM 534 C C . ASP A 1 70 ? 0.358 8.990 -41.773 1.00 51.72 70 ASP A C 1
ATOM 536 O O . ASP A 1 70 ? -0.624 8.521 -42.339 1.00 51.72 70 ASP A O 1
ATOM 540 N N . ARG A 1 71 ? 0.219 9.955 -40.855 1.00 52.41 71 ARG A N 1
ATOM 541 C CA . ARG A 1 71 ? -0.996 10.788 -40.789 1.00 52.41 71 ARG A CA 1
ATOM 542 C C . ARG A 1 71 ? -0.673 12.227 -40.420 1.00 52.41 71 ARG A C 1
ATOM 544 O O . ARG A 1 71 ? -0.798 12.593 -39.265 1.00 52.41 71 ARG A O 1
ATOM 551 N N . ASP A 1 72 ? -0.240 12.979 -41.427 1.00 46.00 72 ASP A N 1
ATOM 552 C CA . ASP A 1 72 ? -0.607 14.389 -41.639 1.00 46.00 72 ASP A CA 1
ATOM 553 C C . ASP A 1 72 ? -0.519 14.720 -43.148 1.00 46.00 72 ASP A C 1
ATOM 555 O O . ASP A 1 72 ? -0.029 15.762 -43.577 1.00 46.00 72 ASP A O 1
ATOM 559 N N . LEU A 1 73 ? -1.031 13.800 -43.980 1.00 54.66 73 LEU A N 1
ATOM 560 C CA . LEU A 1 73 ? -1.721 14.169 -45.218 1.00 54.66 73 LEU A CA 1
ATOM 561 C C . LEU A 1 73 ? -3.165 14.540 -44.837 1.00 54.66 73 LEU A C 1
ATOM 563 O O . LEU A 1 73 ? -4.110 13.801 -45.089 1.00 54.66 73 LEU A O 1
ATOM 567 N N . ASP A 1 74 ? -3.303 15.670 -44.156 1.00 48.88 74 ASP A N 1
ATOM 568 C CA . ASP A 1 74 ? -4.540 16.428 -43.977 1.00 48.88 74 ASP A CA 1
ATOM 569 C C . ASP A 1 74 ? -4.160 17.815 -44.515 1.00 48.88 74 ASP A C 1
ATOM 571 O O . ASP A 1 74 ? -3.227 18.440 -44.032 1.00 48.88 74 ASP A O 1
ATOM 575 N N . THR A 1 75 ? -4.673 18.339 -45.614 1.00 51.53 75 THR A N 1
ATOM 576 C CA . THR A 1 75 ? -6.056 18.433 -46.039 1.00 51.53 75 THR A CA 1
ATOM 577 C C . THR A 1 75 ? -5.988 18.857 -47.508 1.00 51.53 75 THR A C 1
ATOM 579 O O . THR A 1 75 ? -5.542 19.971 -47.785 1.00 51.53 75 THR A O 1
ATOM 582 N N . ASP A 1 76 ? -6.440 18.031 -48.450 1.00 45.28 76 ASP A N 1
ATOM 583 C CA . ASP A 1 76 ? -7.046 18.597 -49.655 1.00 45.28 76 ASP A CA 1
ATOM 584 C C . ASP A 1 76 ? -8.440 18.005 -49.819 1.00 45.28 76 ASP A C 1
ATOM 586 O O . ASP A 1 76 ? -8.677 16.797 -49.759 1.00 45.28 76 ASP A O 1
ATOM 590 N N . LEU A 1 77 ? -9.381 18.929 -49.856 1.00 55.94 77 LEU A N 1
ATOM 591 C CA . LEU A 1 77 ? -10.806 18.739 -49.705 1.00 55.94 77 LEU A CA 1
ATOM 592 C C . LEU A 1 77 ? -11.407 18.402 -51.064 1.00 55.94 77 LEU A C 1
ATOM 594 O O . LEU A 1 77 ? -11.962 19.283 -51.711 1.00 55.94 77 LEU A O 1
ATOM 598 N N . ASP A 1 78 ? -11.395 17.134 -51.455 1.00 49.41 78 ASP A N 1
ATOM 599 C CA . ASP A 1 78 ? -12.239 16.656 -52.552 1.00 49.41 78 ASP A CA 1
ATOM 600 C C . ASP A 1 78 ? -13.008 15.420 -52.079 1.00 49.41 78 ASP A C 1
ATOM 602 O O . ASP A 1 78 ? -12.483 14.329 -51.891 1.00 49.41 78 ASP A O 1
ATOM 606 N N . ARG A 1 79 ? -14.242 15.622 -51.606 1.00 56.81 79 ARG A N 1
ATOM 607 C CA . ARG A 1 79 ? -15.439 15.458 -52.442 1.00 56.81 79 ARG A CA 1
ATOM 608 C C . ARG A 1 79 ? -15.427 14.131 -53.198 1.00 56.81 79 ARG A C 1
ATOM 610 O O . ARG A 1 79 ? -15.222 14.109 -54.398 1.00 56.81 79 ARG A O 1
ATOM 617 N N . ASP A 1 80 ? -15.757 13.057 -52.495 1.00 47.88 80 ASP A N 1
ATOM 618 C CA . ASP A 1 80 ? -16.837 12.181 -52.942 1.00 47.88 80 ASP A CA 1
ATOM 619 C C . ASP A 1 80 ? -17.314 11.297 -51.785 1.00 47.88 80 ASP A C 1
ATOM 621 O O . ASP A 1 80 ? -16.539 10.654 -51.079 1.00 47.88 80 ASP A O 1
ATOM 625 N N . GLY A 1 81 ? -18.622 11.344 -51.527 1.00 55.94 81 GLY A N 1
ATOM 626 C CA . GLY A 1 81 ? -19.261 10.602 -50.444 1.00 55.94 81 GLY A CA 1
ATOM 627 C C . GLY A 1 81 ? -19.231 9.084 -50.674 1.00 55.94 81 GLY A C 1
ATOM 628 O O . GLY A 1 81 ? -19.152 8.629 -51.816 1.00 55.94 81 GLY A O 1
ATOM 629 N N . PRO A 1 82 ? -19.338 8.268 -49.609 1.00 51.72 82 PRO A N 1
ATOM 630 C CA . PRO A 1 82 ? -19.224 6.819 -49.730 1.00 51.72 82 PRO A CA 1
ATOM 631 C C . PRO A 1 82 ? -20.367 6.225 -50.582 1.00 51.72 82 PRO A C 1
ATOM 633 O O . PRO A 1 82 ? -21.545 6.528 -50.342 1.00 51.72 82 PRO A O 1
ATOM 636 N N . PRO A 1 83 ? -20.070 5.337 -51.554 1.00 60.62 83 PRO A N 1
ATOM 637 C CA . PRO A 1 83 ? -21.080 4.721 -52.398 1.00 60.62 83 PRO A CA 1
ATOM 638 C C . PRO A 1 83 ? -21.778 3.616 -51.603 1.00 60.62 83 PRO A C 1
ATOM 640 O O . PRO A 1 83 ? -21.256 2.519 -51.428 1.00 60.62 83 PRO A O 1
ATOM 643 N N . GLY A 1 84 ? -22.976 3.898 -51.098 1.00 59.28 84 GLY A N 1
ATOM 644 C CA . GLY A 1 84 ? -23.738 2.879 -50.366 1.00 59.28 84 GLY A CA 1
ATOM 645 C C . GLY A 1 84 ? -25.208 3.187 -50.117 1.00 59.28 84 GLY A C 1
ATOM 646 O O . GLY A 1 84 ? -26.007 2.267 -49.971 1.00 59.28 84 GLY A O 1
ATOM 647 N N . LEU A 1 85 ? -25.611 4.458 -50.136 1.00 55.66 85 LEU A N 1
ATOM 648 C CA . LEU A 1 85 ? -26.976 4.843 -49.752 1.00 55.66 85 LEU A CA 1
ATOM 649 C C . LEU A 1 85 ? -27.973 4.859 -50.921 1.00 55.66 85 LEU A C 1
ATOM 651 O O . LEU A 1 85 ? -29.182 4.825 -50.703 1.00 55.66 85 LEU A O 1
ATOM 655 N N . ALA A 1 86 ? -27.494 4.809 -52.167 1.00 56.41 86 ALA A N 1
ATOM 656 C CA . ALA A 1 86 ? -28.352 4.791 -53.355 1.00 56.41 86 ALA A CA 1
ATOM 657 C C . ALA A 1 86 ? -29.119 3.467 -53.549 1.00 56.41 86 ALA A C 1
ATOM 659 O O . ALA A 1 86 ? -30.052 3.407 -54.347 1.00 56.41 86 ALA A O 1
ATOM 660 N N . ARG A 1 87 ? -28.759 2.396 -52.824 1.00 55.19 87 ARG A N 1
ATOM 661 C CA . ARG A 1 87 ? -29.367 1.066 -53.011 1.00 55.19 87 ARG A CA 1
ATOM 662 C C . ARG A 1 87 ? -30.568 0.782 -52.102 1.00 55.19 87 ARG A C 1
ATOM 664 O O . ARG A 1 87 ? -31.283 -0.182 -52.347 1.00 55.19 87 ARG A O 1
ATOM 671 N N . LEU A 1 88 ? -30.834 1.630 -51.105 1.00 53.22 88 LEU A N 1
ATOM 672 C CA . LEU A 1 88 ? -31.957 1.467 -50.165 1.00 53.22 88 LEU A CA 1
ATOM 673 C C . LEU A 1 88 ? -33.187 2.328 -50.503 1.00 53.22 88 LEU A C 1
ATOM 675 O O . LEU A 1 88 ? -34.237 2.148 -49.89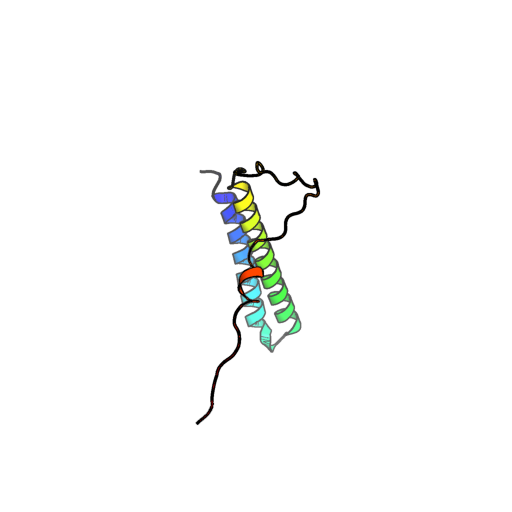6 1.00 53.22 88 LEU A O 1
ATOM 679 N N . ALA A 1 89 ? -33.098 3.215 -51.499 1.00 58.56 89 ALA A N 1
ATOM 680 C CA . ALA A 1 89 ? -34.216 4.064 -51.927 1.00 58.56 89 ALA A CA 1
ATOM 681 C C . ALA A 1 89 ? -35.125 3.417 -52.997 1.00 58.56 89 ALA A C 1
ATOM 683 O O . ALA A 1 89 ? -36.104 4.027 -53.422 1.00 58.56 89 ALA A O 1
ATOM 684 N N . ALA A 1 90 ? -34.827 2.190 -53.438 1.00 59.28 90 ALA A N 1
ATOM 685 C CA . ALA A 1 90 ? -35.551 1.513 -54.513 1.00 59.28 90 ALA A CA 1
ATOM 686 C C . ALA A 1 90 ? -36.068 0.129 -54.087 1.00 59.28 90 ALA A C 1
ATOM 688 O O . ALA A 1 90 ? -35.627 -0.899 -54.592 1.00 59.28 90 ALA A O 1
ATOM 689 N N . ALA A 1 91 ? -37.036 0.098 -53.172 1.00 56.34 91 ALA A N 1
ATOM 690 C CA . ALA A 1 91 ? -37.924 -1.052 -53.015 1.00 56.34 91 ALA A CA 1
ATOM 691 C C . ALA A 1 91 ? -39.346 -0.572 -52.658 1.00 56.34 91 ALA A C 1
ATOM 693 O O . ALA A 1 91 ? -39.566 -0.114 -51.537 1.00 56.34 91 ALA A O 1
ATOM 694 N N . PRO A 1 92 ? -40.324 -0.634 -53.584 1.00 61.44 92 PRO A N 1
ATOM 695 C CA . PRO A 1 92 ? -41.720 -0.371 -53.257 1.00 61.44 92 PRO A CA 1
ATOM 696 C C . PRO A 1 92 ? -42.337 -1.521 -52.448 1.00 61.44 92 PRO A C 1
ATOM 698 O O . PRO A 1 92 ? -42.137 -2.703 -52.733 1.00 61.44 92 PRO A O 1
ATOM 701 N N . SER A 1 93 ? -43.124 -1.137 -51.445 1.00 59.56 93 SER A N 1
ATOM 702 C CA . SER A 1 93 ? -43.858 -2.006 -50.531 1.00 59.56 93 SER A CA 1
ATOM 703 C C . SER A 1 93 ? -44.903 -2.871 -51.240 1.00 59.56 93 SER A C 1
ATOM 705 O O . SER A 1 93 ? -45.704 -2.366 -52.023 1.00 59.56 93 SER A O 1
ATOM 707 N N . ARG A 1 94 ? -44.968 -4.163 -50.887 1.00 54.75 94 ARG A N 1
ATOM 708 C CA . ARG A 1 94 ? -46.208 -4.961 -50.908 1.00 54.75 94 ARG A CA 1
ATOM 709 C C . ARG A 1 94 ? -46.152 -6.037 -49.825 1.00 54.75 94 ARG A C 1
ATOM 711 O O . ARG A 1 94 ? -45.602 -7.109 -50.045 1.00 54.75 94 ARG A O 1
ATOM 718 N N . TYR A 1 95 ? -46.776 -5.770 -48.681 1.00 64.81 95 TYR A N 1
ATOM 719 C CA . TYR A 1 95 ? -47.249 -6.828 -47.790 1.00 64.81 95 TYR A CA 1
ATOM 720 C C . TYR A 1 95 ? -48.763 -6.682 -47.625 1.00 64.81 95 TYR A C 1
ATOM 722 O O . TYR A 1 95 ? -49.260 -5.612 -47.276 1.00 64.81 95 TYR A O 1
ATOM 730 N N . ARG A 1 96 ? -49.484 -7.752 -47.970 1.00 54.09 96 ARG A N 1
ATOM 731 C CA . ARG A 1 96 ? -50.943 -7.894 -47.918 1.00 54.09 96 ARG A CA 1
ATOM 732 C C . ARG A 1 96 ? -51.268 -8.766 -46.699 1.00 54.09 96 ARG A C 1
ATOM 734 O O . ARG A 1 96 ? -50.705 -9.855 -46.625 1.00 54.09 96 ARG A O 1
ATOM 741 N N . PRO A 1 97 ? -52.142 -8.336 -45.774 1.00 61.16 97 PRO A N 1
ATOM 742 C CA . PRO A 1 97 ? -52.509 -9.152 -44.626 1.00 61.16 97 PRO A CA 1
ATOM 743 C C . PRO A 1 97 ? -53.615 -10.156 -44.991 1.00 61.16 97 PRO A C 1
ATOM 745 O O . PRO A 1 97 ? -54.475 -9.864 -45.830 1.00 61.16 97 PRO A O 1
ATOM 748 N N . THR A 1 98 ? -53.588 -11.312 -44.331 1.00 63.81 98 THR A N 1
ATOM 749 C CA . THR A 1 98 ? -54.732 -12.209 -44.099 1.00 63.81 98 THR A CA 1
ATOM 750 C C . THR A 1 98 ? -54.810 -12.486 -42.614 1.00 63.81 98 THR A C 1
ATOM 752 O O . THR A 1 98 ? -53.723 -12.766 -42.056 1.00 63.81 98 THR A O 1
#

Foldseek 3Di:
DPPPPVLVVLLVVLVVLLVVLCVVLVVCVPVDVVSSVVSVVSNVVSVVVNVVSVVVVVVVVPDDPDPPDDPPPDDDDDDDDDPDPVVPVDDDDDDDDD

Solvent-accessible surface area (backbone atoms only — not comparable to full-atom values): 6278 Å² total; per-residue (Å²): 143,75,79,72,52,64,65,47,52,55,49,53,48,38,51,50,52,34,53,55,25,50,52,49,18,65,73,28,46,84,84,36,50,70,60,16,49,53,25,50,52,49,31,54,48,41,54,52,50,49,52,51,53,53,53,50,52,53,53,71,71,48,72,83,78,75,92,78,77,93,81,78,93,72,84,81,94,71,93,75,80,82,92,68,70,81,72,76,80,74,74,86,89,85,86,85,90,131

Sequence (98 aa):
MRIAREPHDVVAHHMSVISVQANLAQYVFTTDPPTARAALDTVAAAGREAQQDLQHLLTVLRPSHETTDDRDLDTDLDRDGPPGLARLAAAPSRYRPT

Nearest PDB structures (foldseek):
  5j45-assembly1_A  TM=9.258E-01  e=2.134E+00  Drosophila melanogaster
  5n9j-assembly1_Z  TM=5.879E-01  e=1.368E+00  Schizosaccharomyces pombe
  4c18-assembly1_B  TM=4.708E-01  e=4.572E+00  Pseudomonas aeruginosa

Secondary structure (DSSP, 8-state):
--TTHHHHHHHHHHHHHHHHHHHHHHHHTTT-HHHHHHHHHHHHHHHHHHHHHHHHHHHHHS--------------------TTGGGSS---------

Organism: NCBI:txid65505

Mean predicted aligned error: 16.03 Å